Protein AF-A0A2T1F5B9-F1 (afdb_monomer_lite)

Radius of gyration: 13.91 Å; chains: 1; bounding box: 34×29×32 Å

Organism: NCBI:txid2107692

Secondary structure (DSSP, 8-state):
--BPPPHHHHHHHHHH-TTS-HHHHHHHHHT-BEEETTTEEEEEEEE-HHHHHTT-S-GGGTT-EEEEE-SSSEEEEE-TTSS-EEEE--SSS-TTS--EE------

Structure (mmCIF, N/CA/C/O backbone):
data_AF-A0A2T1F5B9-F1
#
_entry.id   AF-A0A2T1F5B9-F1
#
loop_
_atom_site.group_PDB
_atom_site.id
_atom_site.type_symbol
_atom_site.label_atom_id
_atom_site.label_alt_id
_atom_site.label_comp_id
_atom_site.label_asym_id
_atom_site.label_entity_id
_atom_site.label_seq_id
_atom_site.pdbx_PDB_ins_code
_atom_site.Cartn_x
_atom_site.Cartn_y
_atom_site.Cartn_z
_atom_site.occupancy
_atom_site.B_iso_or_equiv
_atom_site.auth_seq_id
_atom_site.auth_comp_id
_atom_site.auth_asym_id
_atom_site.auth_atom_id
_atom_site.pdbx_PDB_model_num
ATOM 1 N N . MET A 1 1 ? 5.192 7.190 17.346 1.00 62.09 1 MET A N 1
ATOM 2 C CA . MET A 1 1 ? 3.798 7.667 17.511 1.00 62.09 1 MET A CA 1
ATOM 3 C C . MET A 1 1 ? 3.121 7.518 16.166 1.00 62.09 1 MET A C 1
ATOM 5 O O . MET A 1 1 ? 3.611 8.121 15.214 1.00 62.09 1 MET A O 1
ATOM 9 N N . SER A 1 2 ? 2.066 6.707 16.076 1.00 77.38 2 SER A N 1
ATOM 10 C CA . SER A 1 2 ? 1.290 6.579 14.843 1.00 77.38 2 SER A CA 1
ATOM 11 C C . SER A 1 2 ? 0.321 7.757 14.688 1.00 77.38 2 SER A C 1
ATOM 13 O O . SER A 1 2 ? -0.181 8.304 15.673 1.00 77.38 2 SER A O 1
ATOM 15 N N . LYS A 1 3 ? 0.088 8.184 13.447 1.00 90.25 3 LYS A N 1
ATOM 16 C CA . LYS A 1 3 ? -0.876 9.221 13.063 1.00 90.25 3 LYS A CA 1
ATOM 17 C C . LYS A 1 3 ? -2.013 8.568 12.297 1.00 90.25 3 LYS A C 1
ATOM 19 O O . LYS A 1 3 ? -1.775 7.720 11.452 1.00 90.25 3 LYS A O 1
ATOM 24 N N . LYS A 1 4 ? -3.250 8.960 12.572 1.00 93.31 4 LYS A N 1
ATOM 25 C CA . LYS A 1 4 ? -4.426 8.404 11.891 1.00 93.31 4 LYS A CA 1
ATOM 26 C C . LYS A 1 4 ? -4.762 9.241 10.667 1.00 93.31 4 LYS A C 1
ATOM 28 O O . LYS A 1 4 ? -4.539 10.450 10.690 1.00 93.31 4 LYS A O 1
ATOM 33 N N . LEU A 1 5 ? -5.306 8.603 9.637 1.00 92.06 5 LEU A N 1
ATOM 34 C CA . LEU A 1 5 ? -5.863 9.317 8.492 1.00 92.06 5 LEU A CA 1
ATOM 35 C C . LEU A 1 5 ? -7.316 9.714 8.761 1.00 92.06 5 LEU A C 1
ATOM 37 O O . LEU A 1 5 ? -8.093 8.943 9.330 1.00 92.06 5 LEU A O 1
ATOM 41 N N . SER A 1 6 ? -7.679 10.915 8.325 1.00 93.50 6 SER A N 1
ATOM 42 C CA . SER A 1 6 ? -9.068 11.365 8.236 1.00 93.50 6 SER A CA 1
ATOM 43 C C . SER A 1 6 ? -9.829 10.628 7.130 1.00 93.50 6 SER A C 1
ATOM 45 O O . SER A 1 6 ? -9.244 10.047 6.211 1.00 93.50 6 SER A O 1
ATOM 47 N N . SER A 1 7 ? -11.160 10.677 7.193 1.00 91.62 7 SER A N 1
ATOM 48 C CA . SER A 1 7 ? -12.032 10.100 6.165 1.00 91.62 7 SER A CA 1
ATOM 49 C C . SER A 1 7 ? -11.769 10.708 4.781 1.00 91.62 7 SER A C 1
ATOM 51 O O . SER A 1 7 ? -11.751 9.985 3.785 1.00 91.62 7 SER A O 1
ATOM 53 N N . GLU A 1 8 ? -11.520 12.018 4.702 1.00 93.69 8 GLU A N 1
ATOM 54 C CA . GLU A 1 8 ? -11.160 12.703 3.458 1.00 93.69 8 GLU A CA 1
ATOM 55 C C . GLU A 1 8 ? -9.833 12.205 2.872 1.00 93.69 8 GLU A C 1
ATOM 57 O O . GLU A 1 8 ? -9.747 11.982 1.664 1.00 93.69 8 GLU A O 1
ATOM 62 N N . GLU A 1 9 ? -8.799 12.024 3.698 1.00 93.19 9 GLU A N 1
ATOM 63 C CA . GLU A 1 9 ? -7.498 11.506 3.248 1.00 93.19 9 GLU A CA 1
ATOM 64 C C . GLU A 1 9 ? -7.619 10.072 2.734 1.00 93.19 9 GLU A C 1
ATOM 66 O O . GLU A 1 9 ? -7.134 9.762 1.646 1.00 93.19 9 GLU A O 1
ATOM 71 N N . VAL A 1 10 ? -8.340 9.221 3.465 1.00 92.88 10 VAL A N 1
ATOM 72 C CA . VAL A 1 10 ? -8.621 7.843 3.047 1.00 92.88 10 VAL A CA 1
ATOM 73 C C . VAL A 1 10 ? -9.336 7.807 1.702 1.00 92.88 10 VAL A C 1
ATOM 75 O O . VAL A 1 10 ? -8.912 7.079 0.808 1.00 92.88 10 VAL A O 1
ATOM 78 N N . ASN A 1 11 ? -10.379 8.620 1.519 1.00 93.44 11 ASN A N 1
ATOM 79 C CA . ASN A 1 11 ? -11.121 8.658 0.260 1.00 93.44 11 ASN A CA 1
ATOM 80 C C . ASN A 1 11 ? -10.239 9.085 -0.919 1.00 93.44 11 ASN A C 1
ATOM 82 O O . ASN A 1 11 ? -10.349 8.508 -1.999 1.00 93.44 11 ASN A O 1
ATOM 86 N N . LYS A 1 12 ? -9.327 10.047 -0.720 1.00 94.12 12 LYS A N 1
ATOM 87 C CA . LYS A 1 12 ? -8.362 10.444 -1.758 1.00 94.12 12 LYS A CA 1
ATOM 88 C C . LYS A 1 12 ? -7.448 9.284 -2.148 1.00 94.12 12 LYS A C 1
ATOM 90 O O . LYS A 1 12 ? -7.299 9.008 -3.334 1.00 94.12 12 LYS A O 1
ATOM 95 N N . ILE A 1 13 ? -6.874 8.587 -1.167 1.00 91.25 13 ILE A N 1
ATOM 96 C CA . ILE A 1 13 ? -5.968 7.454 -1.416 1.00 91.25 13 ILE A CA 1
ATOM 97 C C . ILE A 1 13 ? -6.721 6.306 -2.093 1.00 91.25 13 ILE A C 1
ATOM 99 O O . ILE A 1 13 ? -6.216 5.722 -3.043 1.00 91.25 13 ILE A O 1
ATOM 103 N N . LYS A 1 14 ? -7.957 6.029 -1.676 1.00 91.12 14 LYS A N 1
ATOM 104 C CA . LYS A 1 14 ? -8.803 4.990 -2.273 1.00 91.12 14 LYS A CA 1
ATOM 105 C C . LYS A 1 14 ? -9.144 5.262 -3.741 1.00 91.12 14 LYS A C 1
ATOM 107 O O . LYS A 1 14 ? -9.197 4.326 -4.532 1.00 91.12 14 LYS A O 1
ATOM 112 N N . ILE A 1 15 ? -9.342 6.528 -4.117 1.00 92.56 15 ILE A N 1
ATOM 113 C CA . ILE A 1 15 ? -9.536 6.927 -5.521 1.00 92.56 15 ILE A CA 1
ATOM 114 C C . ILE A 1 15 ? -8.247 6.732 -6.331 1.00 92.56 15 ILE A C 1
ATOM 116 O O . ILE A 1 15 ? -8.315 6.272 -7.467 1.00 92.56 15 ILE A O 1
ATOM 120 N N . MET A 1 16 ? -7.085 7.063 -5.756 1.00 90.19 16 MET A N 1
ATOM 121 C CA . MET A 1 16 ? -5.788 6.899 -6.428 1.00 90.19 16 MET A CA 1
ATOM 122 C C . 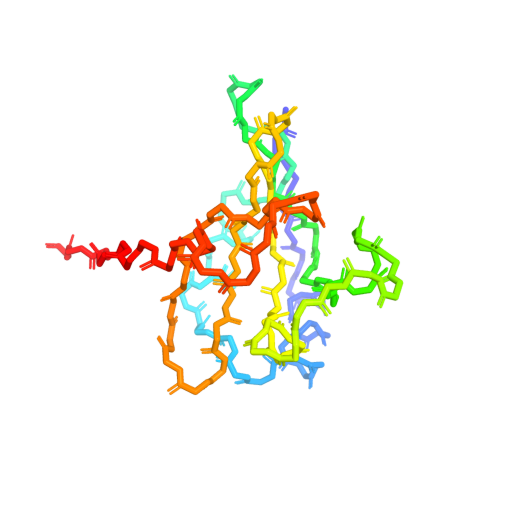MET A 1 16 ? -5.382 5.426 -6.571 1.00 90.19 16 MET A C 1
ATOM 124 O O . MET A 1 16 ? -4.811 5.044 -7.589 1.00 90.19 16 MET A O 1
ATOM 128 N N . PHE A 1 17 ? -5.714 4.591 -5.584 1.00 88.06 17 PHE A N 1
ATOM 129 C CA . PHE A 1 17 ? -5.286 3.195 -5.504 1.00 88.06 17 PHE A CA 1
ATOM 130 C C . PHE A 1 17 ? -6.478 2.252 -5.250 1.00 88.06 17 PHE A C 1
ATOM 132 O O . PHE A 1 17 ? -6.587 1.652 -4.176 1.00 88.06 17 PHE A O 1
ATOM 139 N N . PRO A 1 18 ? -7.376 2.068 -6.236 1.00 87.00 18 PRO A N 1
ATOM 140 C CA . PRO A 1 18 ? -8.605 1.287 -6.064 1.00 87.00 18 PRO A CA 1
ATOM 141 C C . PRO A 1 18 ? -8.366 -0.217 -5.858 1.00 87.00 18 PRO A C 1
ATOM 143 O O . PRO A 1 18 ? -9.283 -0.936 -5.469 1.00 87.00 18 PRO A O 1
ATOM 146 N N . ALA A 1 19 ? -7.152 -0.705 -6.128 1.00 82.56 19 ALA A N 1
ATOM 147 C CA . ALA A 1 19 ? -6.773 -2.105 -5.942 1.00 82.56 19 ALA A CA 1
ATOM 148 C C . ALA A 1 19 ? -6.445 -2.470 -4.481 1.00 82.56 19 ALA A C 1
ATOM 150 O O . ALA A 1 19 ? -6.308 -3.653 -4.166 1.00 82.56 19 ALA A O 1
ATOM 151 N N . ILE A 1 20 ? -6.305 -1.481 -3.593 1.00 84.88 20 ILE A N 1
ATOM 152 C CA . ILE A 1 20 ? -5.970 -1.720 -2.188 1.00 84.88 20 ILE A CA 1
ATOM 153 C C . ILE A 1 20 ? -7.222 -2.176 -1.417 1.00 84.88 20 ILE A C 1
ATOM 155 O O . ILE A 1 20 ? -8.277 -1.553 -1.554 1.00 84.88 20 ILE A O 1
ATOM 159 N N . PRO A 1 21 ? -7.137 -3.245 -0.598 1.00 83.88 21 PRO A N 1
ATOM 160 C CA . PRO A 1 21 ? -8.272 -3.740 0.181 1.00 83.88 21 PRO A CA 1
ATOM 161 C C . PRO A 1 21 ? -8.823 -2.722 1.190 1.00 83.88 21 PRO A C 1
ATOM 163 O O . PRO A 1 21 ? -8.062 -1.975 1.804 1.00 83.88 21 PRO A O 1
ATOM 166 N N . GLU A 1 22 ? -10.137 -2.760 1.442 1.00 86.75 22 GLU A N 1
ATOM 167 C CA . GLU A 1 22 ? -10.800 -1.883 2.426 1.00 86.75 22 GLU A CA 1
ATOM 168 C C . GLU A 1 22 ? -10.200 -2.008 3.833 1.00 86.75 22 GLU A C 1
ATOM 170 O O . GLU A 1 22 ? -10.000 -0.999 4.509 1.00 86.75 22 GLU A O 1
ATOM 175 N N . ASP A 1 23 ? -9.836 -3.228 4.236 1.00 85.62 23 ASP A N 1
ATOM 176 C CA . ASP A 1 23 ? -9.260 -3.536 5.548 1.00 85.62 23 ASP A CA 1
ATOM 177 C C . ASP A 1 23 ? -7.996 -2.705 5.847 1.00 85.62 23 ASP A C 1
ATOM 179 O O . ASP A 1 23 ? -7.726 -2.355 6.998 1.00 85.62 23 ASP A O 1
ATOM 183 N N . TYR A 1 24 ? -7.231 -2.327 4.817 1.00 87.06 24 TYR A N 1
ATOM 184 C CA . TYR A 1 24 ? -6.091 -1.428 4.988 1.00 87.06 24 TYR A CA 1
ATOM 185 C C . TYR A 1 24 ? -6.527 -0.012 5.372 1.00 87.06 24 TYR A C 1
ATOM 187 O O . TYR A 1 24 ? -5.934 0.620 6.247 1.00 87.06 24 TYR A O 1
ATOM 195 N N . PHE A 1 25 ? -7.588 0.498 4.752 1.00 89.44 25 PHE A N 1
ATOM 196 C CA . PHE A 1 25 ? -8.126 1.812 5.082 1.00 89.44 25 PHE A CA 1
ATOM 197 C C . PHE A 1 25 ? -8.772 1.827 6.471 1.00 89.44 25 PHE A C 1
ATOM 199 O O . PHE A 1 25 ? -8.655 2.824 7.188 1.00 89.44 25 PHE A O 1
ATOM 206 N N . ASP A 1 26 ? -9.391 0.722 6.892 1.00 89.75 26 ASP A N 1
ATOM 207 C CA . ASP A 1 26 ? -9.817 0.531 8.282 1.00 89.75 26 ASP A CA 1
ATOM 208 C C . ASP A 1 26 ? -8.627 0.590 9.245 1.00 89.75 26 ASP A C 1
ATOM 210 O O . ASP A 1 26 ? -8.684 1.289 10.264 1.00 89.75 26 ASP A O 1
ATOM 214 N N . PHE A 1 27 ? -7.520 -0.080 8.916 1.00 89.38 27 PHE A N 1
ATOM 215 C CA . PHE A 1 27 ? -6.294 -0.009 9.708 1.00 89.38 27 PHE A CA 1
ATOM 216 C C . PHE A 1 27 ? -5.755 1.429 9.792 1.00 89.38 27 PHE A C 1
ATOM 218 O O . PHE A 1 27 ? -5.451 1.915 10.884 1.00 89.38 27 PHE A O 1
ATOM 225 N N . MET A 1 28 ? -5.712 2.158 8.676 1.00 91.25 28 MET A N 1
ATOM 226 C CA . MET A 1 28 ? -5.204 3.534 8.633 1.00 91.25 28 MET A CA 1
ATOM 227 C C . MET A 1 28 ? -6.068 4.542 9.404 1.00 91.25 28 MET A C 1
ATOM 229 O O . MET A 1 28 ? -5.546 5.520 9.948 1.00 91.25 28 MET A O 1
ATOM 233 N N . ARG A 1 29 ? -7.379 4.301 9.520 1.00 92.12 29 ARG A N 1
ATOM 234 C CA . ARG A 1 29 ? -8.274 5.111 10.367 1.00 92.12 29 ARG A CA 1
ATOM 235 C C . ARG A 1 29 ? -8.133 4.782 11.848 1.00 92.12 29 ARG A C 1
ATOM 237 O O . ARG A 1 29 ? -8.162 5.680 12.687 1.00 92.12 29 ARG A O 1
ATOM 244 N N . ASN A 1 30 ? -8.002 3.502 12.186 1.00 90.50 30 ASN A N 1
ATOM 245 C CA . ASN A 1 30 ? -8.082 3.050 13.575 1.00 90.50 30 ASN A CA 1
ATOM 246 C C . ASN A 1 30 ? -6.724 3.031 14.283 1.00 90.50 30 ASN A C 1
ATOM 248 O O . ASN A 1 30 ? -6.634 3.456 15.439 1.00 90.50 30 ASN A O 1
ATOM 252 N N . ILE A 1 31 ? -5.684 2.576 13.586 1.00 90.25 31 ILE A N 1
ATOM 253 C CA . ILE A 1 31 ? -4.321 2.391 14.098 1.00 90.25 31 ILE A CA 1
ATOM 254 C C . ILE A 1 31 ? -3.393 3.490 13.573 1.00 90.25 31 ILE A C 1
ATOM 256 O O . ILE A 1 31 ? -2.670 4.114 14.357 1.00 90.25 31 ILE A O 1
ATOM 260 N N . GLY A 1 32 ? -3.479 3.777 12.272 1.00 91.12 32 GLY A N 1
ATOM 261 C CA . GLY A 1 32 ? -2.726 4.841 11.617 1.00 91.12 32 GLY A CA 1
ATOM 262 C C . GLY A 1 32 ? -1.428 4.398 10.946 1.00 91.12 32 GLY A C 1
ATOM 263 O O . GLY A 1 32 ? -1.119 3.216 10.848 1.00 91.12 32 GLY A O 1
ATOM 264 N N . TRP A 1 33 ? -0.666 5.386 10.497 1.00 93.69 33 TRP A N 1
ATOM 265 C CA . TRP A 1 33 ? 0.624 5.266 9.828 1.00 93.69 33 TRP A CA 1
ATOM 266 C C . TRP A 1 33 ? 1.743 5.874 10.682 1.00 93.69 33 TRP A C 1
ATOM 268 O O . TRP A 1 33 ? 1.494 6.540 11.690 1.00 93.69 33 TRP A O 1
ATOM 278 N N . GLY A 1 34 ? 2.990 5.676 10.275 1.00 92.19 34 GLY A N 1
ATOM 279 C CA . GLY A 1 34 ? 4.184 6.189 10.936 1.00 92.19 34 GLY A CA 1
ATOM 280 C C . GLY A 1 34 ? 5.031 5.075 11.537 1.00 92.19 34 GLY A C 1
ATOM 281 O O . GLY A 1 34 ? 4.949 3.921 11.131 1.00 92.19 34 GLY A O 1
ATOM 282 N N . ASN A 1 35 ? 5.867 5.434 12.509 1.00 91.94 35 ASN A N 1
ATOM 283 C CA . ASN A 1 35 ? 6.798 4.492 13.118 1.00 91.94 35 ASN A CA 1
ATOM 284 C C . ASN A 1 35 ? 6.103 3.624 14.182 1.00 91.94 35 ASN A C 1
ATOM 286 O O . ASN A 1 35 ? 5.612 4.138 15.200 1.00 91.94 35 ASN A O 1
ATOM 290 N N . PHE A 1 36 ? 6.130 2.317 13.936 1.00 87.88 36 PHE A N 1
ATOM 291 C CA . PHE A 1 36 ? 5.767 1.236 14.836 1.00 87.88 36 PHE A CA 1
ATOM 292 C C . PHE A 1 36 ? 7.040 0.593 15.399 1.00 87.88 36 PHE A C 1
ATOM 294 O O . PHE A 1 36 ? 7.898 0.103 14.665 1.00 87.88 36 PHE A O 1
ATOM 301 N N . SER A 1 37 ? 7.154 0.611 16.730 1.00 80.81 37 SER A N 1
ATOM 302 C CA . SER A 1 37 ? 8.186 -0.099 17.506 1.00 80.81 37 SER A CA 1
ATOM 303 C C . SER A 1 37 ? 9.648 0.103 17.070 1.00 80.81 37 SER A C 1
ATOM 305 O O . SER A 1 37 ? 10.483 -0.736 17.384 1.00 80.81 37 SER A O 1
ATOM 307 N N . ASN A 1 38 ? 9.986 1.211 16.397 1.00 78.06 38 ASN A N 1
ATOM 308 C CA . ASN A 1 38 ? 11.321 1.505 15.847 1.00 78.06 38 ASN A CA 1
ATOM 309 C C . ASN A 1 38 ? 11.844 0.482 14.825 1.00 78.06 38 ASN A C 1
ATOM 311 O O . ASN A 1 38 ? 13.022 0.512 14.486 1.00 78.06 38 ASN A O 1
ATOM 315 N N . SER A 1 39 ? 10.984 -0.409 14.344 1.00 83.56 39 SER A N 1
ATOM 316 C CA . SER A 1 39 ? 11.349 -1.517 13.456 1.00 83.56 39 SER A CA 1
ATOM 317 C C . SER A 1 39 ? 10.470 -1.584 12.212 1.00 83.56 39 SER A C 1
ATOM 319 O O . SER A 1 39 ? 10.654 -2.463 11.382 1.00 83.56 39 SER A O 1
ATOM 321 N N . LEU A 1 40 ? 9.465 -0.714 12.128 1.00 87.81 40 LEU A N 1
ATOM 322 C CA . LEU A 1 40 ? 8.492 -0.689 11.052 1.00 87.81 40 LEU A CA 1
ATOM 323 C C . LEU A 1 40 ? 8.041 0.753 10.824 1.00 87.81 40 LEU A C 1
ATOM 325 O O . LEU A 1 40 ? 7.554 1.415 11.742 1.00 87.81 40 LEU A O 1
ATOM 329 N N . MET A 1 41 ? 8.173 1.237 9.600 1.00 91.88 41 MET A N 1
ATOM 330 C CA . MET A 1 41 ? 7.534 2.452 9.122 1.00 91.88 41 MET A CA 1
ATOM 331 C C . MET A 1 41 ? 6.349 2.067 8.251 1.00 91.88 41 MET A C 1
ATOM 333 O O . MET A 1 41 ? 6.505 1.298 7.312 1.00 91.88 41 MET A O 1
ATOM 337 N N . LEU A 1 42 ? 5.178 2.637 8.521 1.00 92.50 42 LEU A N 1
ATOM 338 C CA . LEU A 1 42 ? 4.073 2.651 7.565 1.00 92.50 42 LEU A CA 1
ATOM 339 C C . LEU A 1 42 ? 3.912 4.061 7.004 1.00 92.50 42 LEU A C 1
ATOM 341 O O . LEU A 1 42 ? 3.957 5.041 7.753 1.00 92.50 42 LEU A O 1
ATOM 345 N N . TYR A 1 43 ? 3.706 4.175 5.701 1.00 93.12 43 TYR A N 1
ATOM 346 C CA . TYR A 1 43 ? 3.572 5.456 5.018 1.00 93.12 43 TYR A CA 1
ATOM 347 C C . TYR A 1 43 ? 2.143 5.989 5.103 1.00 93.12 43 TYR A C 1
ATOM 349 O O . TYR A 1 43 ? 1.181 5.241 5.274 1.00 93.12 43 TYR A 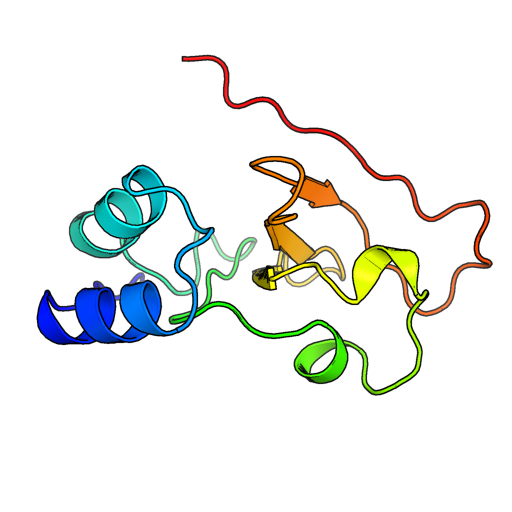O 1
ATOM 357 N N . SER A 1 44 ? 1.989 7.308 4.974 1.00 90.75 44 SER A N 1
ATOM 358 C CA . SER A 1 44 ? 0.669 7.950 4.946 1.00 90.75 44 SER A CA 1
ATOM 359 C C . SER A 1 44 ? -0.128 7.624 3.685 1.00 90.75 44 SER A C 1
ATOM 361 O O . SER A 1 44 ? -1.345 7.778 3.677 1.00 90.75 44 SER A O 1
ATOM 363 N N . ALA A 1 45 ? 0.554 7.209 2.619 1.00 91.19 45 ALA A N 1
ATOM 364 C CA . ALA A 1 45 ? -0.021 6.714 1.381 1.00 91.19 45 ALA A CA 1
ATOM 365 C C . ALA A 1 45 ? 0.967 5.727 0.736 1.00 91.19 45 ALA A C 1
ATOM 367 O O . ALA A 1 45 ? 2.166 5.826 1.004 1.00 91.19 45 ALA A O 1
ATOM 368 N N . PRO A 1 46 ? 0.484 4.787 -0.092 1.00 91.88 46 PRO A N 1
ATOM 369 C CA . PRO A 1 46 ? 1.359 3.961 -0.905 1.00 91.88 46 PRO A CA 1
ATOM 370 C C . PRO A 1 46 ? 2.162 4.806 -1.897 1.00 91.88 46 PRO A C 1
ATOM 372 O O . PRO A 1 46 ? 1.666 5.823 -2.384 1.00 91.88 46 PRO A O 1
ATOM 375 N N . VAL A 1 47 ? 3.362 4.339 -2.212 1.00 92.00 47 VAL A N 1
ATOM 376 C CA . VAL A 1 47 ? 4.290 4.939 -3.174 1.00 92.00 47 VAL A CA 1
ATOM 377 C C . VAL A 1 47 ? 4.706 3.902 -4.208 1.00 92.00 47 VAL A C 1
ATOM 379 O O . VAL A 1 47 ? 4.622 2.692 -3.964 1.00 92.00 47 VAL A O 1
ATOM 382 N N . ASN A 1 48 ? 5.132 4.371 -5.372 1.00 90.31 48 ASN A N 1
ATOM 383 C CA . ASN A 1 48 ? 5.656 3.490 -6.407 1.00 90.31 48 ASN A CA 1
ATOM 384 C C . ASN A 1 48 ? 7.112 3.079 -6.097 1.00 90.31 48 ASN A C 1
ATOM 386 O O . ASN A 1 48 ? 7.795 3.751 -5.319 1.00 90.31 48 ASN A O 1
ATOM 390 N N . PRO A 1 49 ? 7.617 1.975 -6.679 1.00 89.25 49 PRO A N 1
ATOM 391 C CA . PRO A 1 49 ? 8.974 1.503 -6.415 1.00 89.25 49 PRO A CA 1
ATOM 392 C C . PRO A 1 49 ? 10.060 2.497 -6.835 1.00 89.25 49 PRO A C 1
ATOM 394 O O . PRO A 1 49 ? 11.100 2.550 -6.188 1.00 89.25 49 PRO A O 1
ATOM 397 N N . ASP A 1 50 ? 9.821 3.309 -7.865 1.00 90.12 50 ASP A N 1
ATOM 398 C CA . ASP A 1 50 ? 10.749 4.342 -8.334 1.00 90.12 50 ASP A CA 1
ATOM 399 C C . ASP A 1 50 ? 10.989 5.448 -7.304 1.00 90.12 50 ASP A C 1
ATOM 401 O O . ASP A 1 50 ? 12.093 5.981 -7.207 1.00 90.12 50 ASP A O 1
ATOM 405 N N . GLU A 1 51 ? 9.999 5.734 -6.458 1.00 90.38 51 GLU A N 1
ATOM 406 C CA . GLU A 1 51 ? 10.145 6.695 -5.362 1.00 90.38 51 GLU A CA 1
ATOM 407 C C . GLU A 1 51 ? 11.113 6.202 -4.270 1.00 90.38 51 GLU A C 1
ATOM 409 O O . GLU A 1 51 ? 11.670 7.016 -3.531 1.00 90.38 51 GLU A O 1
ATOM 414 N N . ILE A 1 52 ? 11.329 4.884 -4.168 1.00 87.69 52 ILE A N 1
ATOM 415 C CA . ILE A 1 52 ? 12.199 4.257 -3.160 1.00 87.69 52 ILE A CA 1
ATOM 416 C C . ILE A 1 52 ? 13.545 3.829 -3.758 1.00 87.69 52 ILE A C 1
ATOM 418 O O . ILE A 1 52 ? 14.592 4.060 -3.152 1.00 87.69 52 ILE A O 1
ATOM 422 N N . TYR A 1 53 ? 13.527 3.210 -4.939 1.00 84.62 53 TYR A N 1
ATOM 423 C CA . TYR A 1 53 ? 14.693 2.581 -5.568 1.00 84.62 53 TYR A CA 1
ATOM 424 C C . TYR A 1 53 ? 15.264 3.384 -6.747 1.00 84.62 53 TYR A C 1
ATOM 426 O O . TYR A 1 53 ? 16.285 2.990 -7.310 1.00 84.62 53 TYR A O 1
ATOM 434 N N . GLY A 1 54 ? 14.646 4.506 -7.133 1.00 86.38 54 GLY A N 1
ATOM 435 C CA . GLY A 1 54 ? 14.958 5.175 -8.399 1.00 86.38 54 GLY A CA 1
ATOM 436 C C . GLY A 1 54 ? 14.602 4.279 -9.585 1.00 86.38 54 GLY A C 1
ATOM 437 O O . GLY A 1 54 ? 13.719 3.443 -9.477 1.00 86.38 54 GLY A O 1
ATOM 438 N N . ASP A 1 55 ? 15.309 4.391 -10.705 1.00 84.88 55 ASP A N 1
ATOM 439 C CA . ASP A 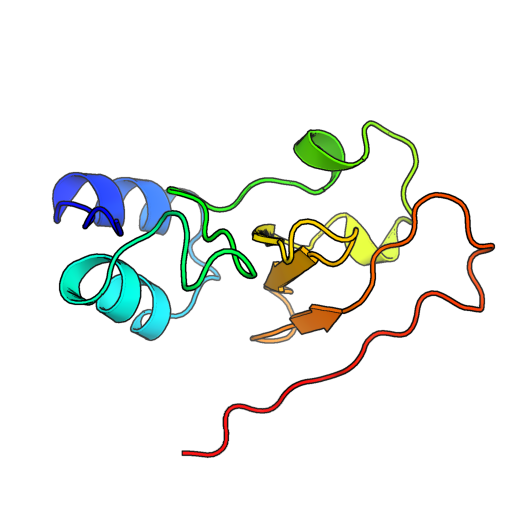1 55 ? 15.006 3.590 -11.904 1.00 84.88 55 ASP A CA 1
ATOM 440 C C . ASP A 1 55 ? 15.641 2.180 -11.893 1.00 84.88 55 ASP A C 1
ATOM 442 O O . ASP A 1 55 ? 15.482 1.423 -12.851 1.00 84.88 55 ASP A O 1
ATOM 446 N N . ASP A 1 56 ? 16.386 1.816 -10.840 1.00 81.94 56 ASP A N 1
ATOM 447 C CA . ASP A 1 56 ? 17.152 0.563 -10.768 1.00 81.94 56 ASP A CA 1
ATOM 448 C C . ASP A 1 56 ? 16.421 -0.513 -9.957 1.00 81.94 56 ASP A C 1
ATOM 450 O O . ASP A 1 56 ? 16.746 -0.833 -8.810 1.00 81.94 56 ASP A O 1
ATOM 454 N N . TYR A 1 57 ? 15.378 -1.071 -10.566 1.00 80.88 57 TYR A N 1
ATOM 455 C CA . TYR A 1 57 ? 14.633 -2.191 -10.015 1.00 80.88 57 TYR A CA 1
ATOM 456 C C . TYR A 1 57 ? 14.079 -3.094 -11.131 1.00 80.88 57 TYR A C 1
ATOM 458 O O . TYR A 1 57 ? 13.952 -2.674 -12.277 1.00 80.88 57 TYR A O 1
ATOM 466 N N . PRO A 1 58 ? 13.784 -4.373 -10.849 1.00 79.75 58 PRO A N 1
ATOM 467 C CA . PRO A 1 58 ? 13.362 -5.315 -11.877 1.00 79.75 58 PRO A CA 1
ATOM 468 C C . PRO A 1 58 ? 11.900 -5.082 -12.284 1.00 79.75 58 PRO A C 1
ATOM 470 O O . PRO A 1 58 ? 11.049 -4.737 -11.464 1.00 79.75 58 PRO A O 1
ATOM 473 N N . ASP A 1 59 ? 11.584 -5.330 -13.553 1.00 80.06 59 ASP A N 1
ATOM 474 C CA . ASP A 1 59 ? 10.258 -5.053 -14.124 1.00 80.06 59 ASP A CA 1
ATOM 475 C C . ASP A 1 59 ? 9.102 -5.720 -13.362 1.00 80.06 59 ASP A C 1
ATOM 477 O O . ASP A 1 59 ? 7.979 -5.213 -13.339 1.00 80.06 59 ASP A O 1
ATOM 481 N N . ASP A 1 60 ? 9.354 -6.858 -12.715 1.00 77.56 60 ASP A N 1
ATOM 482 C CA . ASP A 1 60 ? 8.350 -7.612 -11.977 1.00 77.56 60 ASP A CA 1
ATOM 483 C C . ASP A 1 60 ? 7.875 -6.916 -10.697 1.00 77.56 60 ASP A C 1
ATOM 485 O O . ASP A 1 60 ? 6.788 -7.257 -10.222 1.00 77.56 60 ASP A O 1
ATOM 489 N N . ILE A 1 61 ? 8.607 -5.923 -10.184 1.00 80.25 61 ILE A N 1
ATOM 490 C CA . ILE A 1 61 ? 8.160 -5.121 -9.041 1.00 80.25 61 ILE A CA 1
ATOM 491 C C . ILE A 1 61 ? 7.526 -3.786 -9.438 1.00 80.25 61 ILE A C 1
ATOM 493 O O . ILE A 1 61 ? 6.899 -3.165 -8.590 1.00 80.25 61 ILE A O 1
ATOM 497 N N . SER A 1 62 ? 7.609 -3.368 -10.706 1.00 84.81 62 SER A N 1
ATOM 498 C CA . SER A 1 62 ? 7.085 -2.072 -11.193 1.00 84.81 62 SER A CA 1
ATOM 499 C C . SER A 1 62 ? 5.608 -1.818 -10.866 1.00 84.81 62 SER A C 1
ATOM 501 O O . SER A 1 62 ? 5.177 -0.679 -10.729 1.00 84.81 62 SER A O 1
ATOM 503 N N . ARG A 1 63 ? 4.820 -2.888 -10.722 1.00 84.75 63 ARG A N 1
ATOM 504 C CA . ARG A 1 63 ? 3.387 -2.834 -10.394 1.00 84.75 63 ARG A CA 1
ATOM 505 C C . ARG A 1 63 ? 3.083 -2.813 -8.893 1.00 84.75 63 ARG A C 1
ATOM 507 O O . ARG A 1 63 ? 1.910 -2.791 -8.527 1.00 84.75 63 ARG A O 1
ATOM 514 N N . ILE A 1 64 ? 4.097 -2.928 -8.037 1.00 86.50 64 ILE A N 1
ATOM 515 C CA . ILE A 1 64 ? 3.926 -3.036 -6.588 1.00 86.50 64 ILE A CA 1
ATOM 516 C C . ILE A 1 64 ? 3.720 -1.648 -5.988 1.00 86.50 64 ILE A C 1
ATOM 518 O O . ILE A 1 64 ? 4.498 -0.737 -6.237 1.00 86.50 64 ILE A O 1
ATOM 522 N N . LEU A 1 65 ? 2.702 -1.508 -5.144 1.00 88.88 65 LEU A N 1
ATOM 523 C CA . LEU A 1 65 ? 2.467 -0.301 -4.354 1.00 88.88 65 LEU A CA 1
ATOM 524 C C . LEU A 1 65 ? 3.071 -0.489 -2.964 1.00 88.88 65 LEU A C 1
ATOM 526 O O . LEU A 1 65 ? 2.549 -1.279 -2.176 1.00 88.88 65 LEU A O 1
ATOM 530 N N . ILE A 1 66 ? 4.157 0.213 -2.659 1.00 90.31 66 ILE A N 1
ATOM 531 C CA . ILE A 1 66 ? 4.879 0.099 -1.387 1.00 90.31 66 ILE A CA 1
ATOM 532 C C . ILE A 1 66 ? 4.180 0.948 -0.332 1.00 90.31 66 ILE A C 1
ATOM 534 O O . ILE A 1 66 ? 3.866 2.106 -0.576 1.00 90.31 66 ILE A O 1
ATOM 538 N N . PHE A 1 67 ? 3.945 0.399 0.855 1.00 91.06 67 PHE A N 1
ATOM 539 C CA . PHE A 1 67 ? 3.231 1.089 1.934 1.00 91.06 67 PHE A CA 1
ATOM 540 C C . PHE A 1 67 ? 4.018 1.198 3.242 1.00 91.06 67 PHE A C 1
ATOM 542 O O . PHE A 1 67 ? 3.513 1.762 4.215 1.00 91.06 67 PHE A O 1
ATOM 549 N N . GLY A 1 68 ? 5.236 0.667 3.289 1.00 91.56 68 GLY A N 1
ATOM 550 C CA . GLY A 1 68 ? 6.090 0.746 4.464 1.00 91.56 68 GLY A CA 1
ATOM 551 C C . GLY A 1 68 ? 7.410 0.008 4.297 1.00 91.56 68 GLY A C 1
ATOM 552 O O . GLY A 1 68 ? 7.599 -0.707 3.315 1.00 91.56 68 GLY A O 1
ATOM 553 N N . ASP A 1 69 ? 8.283 0.130 5.294 1.00 91.38 69 ASP A N 1
ATOM 554 C CA . ASP A 1 69 ? 9.602 -0.506 5.339 1.00 91.38 69 ASP A CA 1
ATOM 555 C C . ASP A 1 69 ? 10.040 -0.860 6.770 1.00 91.38 69 ASP A C 1
ATOM 557 O O . ASP A 1 69 ? 9.441 -0.407 7.747 1.00 91.38 69 ASP A O 1
ATOM 561 N N . ASP A 1 70 ? 11.060 -1.708 6.907 1.00 89.06 70 ASP A N 1
ATOM 562 C CA . ASP A 1 70 ? 11.613 -2.141 8.201 1.00 89.06 70 ASP A CA 1
ATOM 563 C C . ASP A 1 70 ? 12.843 -1.337 8.665 1.00 89.06 70 ASP A C 1
ATOM 565 O O . ASP A 1 70 ? 13.532 -1.749 9.602 1.00 89.06 70 ASP A O 1
ATOM 569 N N . PHE A 1 71 ? 13.153 -0.213 8.008 1.00 86.62 71 PHE A N 1
ATOM 570 C CA . PHE A 1 71 ? 14.389 0.573 8.136 1.00 86.62 71 PHE A CA 1
ATOM 571 C C . PHE A 1 71 ? 15.697 -0.176 7.831 1.00 86.62 71 PHE A C 1
ATOM 573 O O . PHE A 1 71 ? 16.775 0.403 7.961 1.00 86.62 71 PHE A O 1
ATOM 580 N N . ASN A 1 72 ? 15.635 -1.445 7.427 1.00 84.62 72 ASN A N 1
ATOM 581 C CA . ASN A 1 72 ? 16.786 -2.312 7.176 1.00 84.62 72 ASN A CA 1
ATOM 582 C C . ASN A 1 72 ? 16.816 -2.825 5.726 1.00 84.62 72 ASN 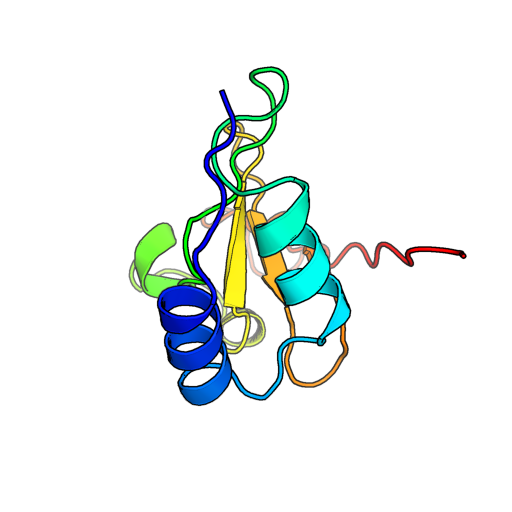A C 1
ATOM 584 O O . ASN A 1 72 ? 17.505 -3.798 5.427 1.00 84.62 72 ASN A O 1
ATOM 588 N N . GLY A 1 73 ? 16.091 -2.156 4.824 1.00 78.06 73 GLY A N 1
ATOM 589 C CA . GLY A 1 73 ? 16.082 -2.444 3.389 1.00 78.06 73 GLY A CA 1
ATOM 590 C C . GLY A 1 73 ? 14.922 -3.319 2.914 1.00 78.06 73 GLY A C 1
ATOM 591 O O . GLY A 1 73 ? 14.812 -3.552 1.713 1.00 78.06 73 GLY A O 1
ATOM 592 N N . ARG A 1 74 ? 14.021 -3.776 3.797 1.00 82.06 74 ARG A N 1
ATOM 593 C CA . ARG A 1 74 ? 12.805 -4.488 3.369 1.00 82.06 74 ARG A CA 1
ATOM 594 C C . ARG A 1 74 ? 11.637 -3.536 3.241 1.00 82.06 74 ARG A C 1
ATOM 596 O O . ARG A 1 74 ? 11.422 -2.705 4.115 1.00 82.06 74 ARG A O 1
ATOM 603 N N . CYS A 1 75 ? 10.860 -3.707 2.177 1.00 87.50 75 CYS A N 1
ATOM 604 C CA . CYS A 1 75 ? 9.650 -2.939 1.920 1.00 87.50 75 CYS A CA 1
ATOM 605 C C . CYS A 1 75 ? 8.422 -3.850 1.880 1.00 87.50 75 CYS A C 1
ATOM 607 O O . CYS A 1 75 ? 8.471 -4.998 1.442 1.00 87.50 75 CYS A O 1
ATOM 609 N N . PHE A 1 76 ? 7.293 -3.321 2.328 1.00 85.88 76 PHE A N 1
ATOM 610 C CA . PHE A 1 76 ? 6.005 -4.002 2.323 1.00 85.88 76 PHE A CA 1
ATOM 611 C C . PHE A 1 76 ? 5.139 -3.409 1.220 1.00 85.88 76 PHE A C 1
ATOM 613 O O . PHE A 1 76 ? 5.077 -2.186 1.089 1.00 85.88 76 PHE A O 1
ATOM 620 N N . GLY A 1 77 ? 4.469 -4.248 0.424 1.00 86.94 77 GLY A N 1
ATOM 621 C CA . GLY A 1 77 ? 3.742 -3.756 -0.742 1.00 86.94 77 GLY A CA 1
ATOM 622 C C . GLY A 1 77 ? 2.496 -4.546 -1.127 1.00 86.94 77 GLY A C 1
ATOM 623 O O . GLY A 1 77 ? 2.276 -5.686 -0.726 1.00 86.94 77 GLY A O 1
ATOM 624 N N . TRP A 1 78 ? 1.656 -3.935 -1.953 1.00 84.00 78 TRP A N 1
ATOM 625 C CA . TRP A 1 78 ? 0.556 -4.611 -2.632 1.00 84.00 78 TRP A CA 1
ATOM 626 C C . TRP A 1 78 ? 0.933 -4.920 -4.068 1.00 84.00 78 TRP A C 1
ATOM 628 O O . TRP A 1 78 ? 1.294 -4.014 -4.808 1.00 84.00 78 TRP A O 1
ATOM 638 N N . ASP A 1 79 ? 0.755 -6.175 -4.486 1.00 83.88 79 ASP A N 1
ATOM 639 C CA . ASP A 1 79 ? 0.568 -6.493 -5.902 1.00 83.88 79 ASP A CA 1
ATOM 640 C C . ASP A 1 79 ? -0.932 -6.374 -6.215 1.00 83.88 79 ASP A C 1
ATOM 642 O O . ASP A 1 79 ? -1.711 -7.199 -5.717 1.00 83.88 79 ASP A O 1
ATOM 646 N N . PRO A 1 80 ? -1.368 -5.398 -7.034 1.00 73.44 80 PRO A N 1
ATOM 647 C CA . PRO A 1 80 ? -2.761 -5.267 -7.468 1.00 73.44 80 PRO A CA 1
ATOM 648 C C . PRO A 1 80 ? -3.317 -6.547 -8.102 1.00 73.44 80 PRO A C 1
ATOM 650 O O . PRO A 1 80 ? -4.519 -6.802 -8.053 1.00 73.44 80 PRO A O 1
ATOM 653 N N . SER A 1 81 ? -2.438 -7.380 -8.663 1.00 75.81 81 SER A N 1
ATOM 654 C CA . SER A 1 81 ? -2.794 -8.661 -9.273 1.00 75.81 81 SER A CA 1
ATOM 655 C C . SER A 1 81 ? -2.994 -9.773 -8.238 1.00 75.81 81 SER A C 1
ATOM 657 O O . SER A 1 81 ? -3.589 -10.798 -8.567 1.00 75.81 81 SER A O 1
ATOM 659 N N . ASN A 1 82 ? -2.479 -9.624 -7.007 1.00 65.50 82 ASN A N 1
ATOM 660 C CA . ASN A 1 82 ? -2.412 -10.725 -6.038 1.00 65.50 82 ASN A CA 1
ATOM 661 C C . ASN A 1 82 ? -2.501 -10.329 -4.546 1.00 65.50 82 ASN A C 1
ATOM 663 O O . ASN A 1 82 ? -1.864 -10.947 -3.699 1.00 65.50 82 ASN A O 1
ATOM 667 N N . LYS A 1 83 ? -3.353 -9.345 -4.227 1.00 62.16 83 LYS A N 1
ATOM 668 C CA . LYS A 1 83 ? -3.929 -8.977 -2.907 1.00 62.16 83 LYS A CA 1
ATOM 669 C C . LYS A 1 83 ? -2.998 -8.624 -1.734 1.00 62.16 83 LYS A C 1
ATOM 671 O O . LYS A 1 83 ? -3.427 -7.808 -0.924 1.00 62.16 83 LYS A O 1
ATOM 676 N N . PHE A 1 84 ? -1.795 -9.182 -1.590 1.00 63.84 84 PHE A N 1
ATOM 677 C CA . PHE A 1 84 ? -0.829 -8.799 -0.549 1.00 63.84 84 PHE A CA 1
ATOM 678 C C . PHE A 1 84 ? 0.560 -9.392 -0.820 1.00 63.84 84 PHE A C 1
ATOM 680 O O . PHE A 1 84 ? 0.672 -10.577 -1.138 1.00 63.84 84 PHE A O 1
ATOM 687 N N . TYR A 1 85 ? 1.615 -8.590 -0.669 1.00 62.50 85 TYR A N 1
ATOM 688 C CA . TYR A 1 85 ? 2.996 -9.022 -0.851 1.00 62.50 85 TYR A CA 1
ATOM 689 C C . TYR A 1 85 ? 3.888 -8.550 0.311 1.00 62.50 85 TYR A C 1
ATOM 691 O O . TYR A 1 85 ? 3.901 -7.381 0.688 1.00 62.50 85 TYR A O 1
ATOM 699 N N . ILE A 1 86 ? 4.660 -9.473 0.881 1.00 57.59 86 ILE A N 1
ATOM 700 C CA . ILE A 1 86 ? 5.767 -9.157 1.787 1.00 57.59 86 ILE A CA 1
ATOM 701 C C . ILE A 1 86 ? 7.029 -9.563 1.035 1.00 57.59 86 ILE A C 1
ATOM 703 O O . ILE A 1 86 ? 7.089 -10.660 0.490 1.00 57.59 86 ILE A O 1
ATOM 707 N N . GLY A 1 87 ? 8.045 -8.718 0.964 1.00 55.38 8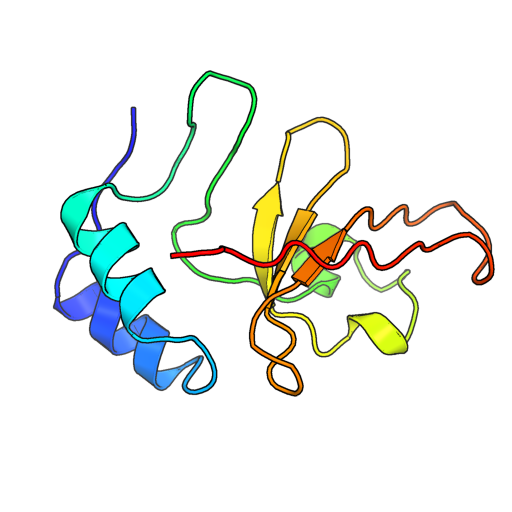7 GLY A N 1
ATOM 708 C CA . GLY A 1 87 ? 9.299 -9.218 0.434 1.00 55.38 87 GLY A CA 1
ATOM 709 C C . GLY A 1 87 ? 10.465 -8.275 0.550 1.00 55.38 87 GLY A C 1
ATOM 710 O O . GLY A 1 87 ? 10.341 -7.091 0.838 1.00 55.38 87 GLY A O 1
ATOM 711 N N . GLU A 1 88 ? 11.629 -8.862 0.341 1.00 54.78 88 GLU A N 1
ATOM 712 C CA . GLU A 1 88 ? 12.886 -8.149 0.274 1.00 54.78 88 GLU A CA 1
ATOM 713 C C . GLU A 1 88 ? 13.057 -7.629 -1.153 1.00 54.78 88 GLU A C 1
ATOM 715 O O . GLU A 1 88 ? 13.046 -8.403 -2.113 1.00 54.78 88 GLU A O 1
ATOM 720 N N . ILE A 1 89 ? 13.172 -6.313 -1.304 1.00 56.59 89 ILE A N 1
ATOM 721 C CA . ILE A 1 89 ? 13.563 -5.703 -2.571 1.00 56.59 89 ILE A CA 1
ATOM 722 C C . ILE A 1 89 ? 14.965 -5.152 -2.343 1.00 56.59 89 ILE A C 1
ATOM 724 O O . ILE A 1 89 ? 15.144 -4.024 -1.891 1.00 56.59 89 ILE A O 1
ATOM 728 N N . ASP A 1 90 ? 15.959 -5.995 -2.611 1.00 54.31 90 ASP A N 1
ATOM 729 C CA . ASP A 1 90 ? 17.356 -5.579 -2.645 1.00 54.31 90 ASP A CA 1
ATOM 730 C C . ASP A 1 90 ? 17.677 -5.054 -4.062 1.00 54.31 90 ASP A C 1
ATOM 732 O O . ASP A 1 90 ? 17.587 -5.824 -5.035 1.00 54.31 90 ASP A O 1
ATOM 736 N N . PRO A 1 91 ? 18.018 -3.760 -4.218 1.00 51.38 91 PRO A N 1
ATOM 737 C CA . PRO A 1 91 ? 18.355 -3.188 -5.518 1.00 51.38 91 PRO A CA 1
ATOM 738 C C . PRO A 1 91 ? 19.694 -3.711 -6.072 1.00 51.38 91 PRO A C 1
ATOM 740 O O . PRO A 1 91 ? 19.906 -3.667 -7.277 1.00 51.38 91 PRO A O 1
ATOM 743 N N . ILE A 1 92 ? 20.578 -4.274 -5.237 1.00 48.47 92 ILE A N 1
ATOM 744 C CA . ILE A 1 92 ? 21.955 -4.654 -5.607 1.00 48.47 92 ILE A CA 1
ATOM 745 C C . ILE A 1 92 ? 22.069 -6.148 -5.968 1.00 48.47 92 ILE A C 1
ATOM 747 O O . ILE A 1 92 ? 23.031 -6.569 -6.619 1.00 48.47 92 ILE A O 1
ATOM 751 N N . LEU A 1 93 ? 21.091 -6.982 -5.598 1.00 43.09 93 LEU A N 1
ATOM 752 C CA . LEU A 1 93 ? 21.143 -8.413 -5.905 1.00 43.09 93 LEU A CA 1
ATOM 753 C C . LEU A 1 93 ? 20.722 -8.732 -7.355 1.00 43.09 93 LEU A C 1
ATOM 755 O O . LEU A 1 93 ? 19.709 -8.221 -7.848 1.00 43.09 93 LEU A O 1
ATOM 759 N N . PRO A 1 94 ? 21.440 -9.644 -8.047 1.00 39.16 94 PRO A N 1
ATOM 760 C CA . PRO A 1 94 ? 21.057 -10.101 -9.376 1.00 39.16 94 PRO A CA 1
ATOM 761 C C . PRO A 1 94 ? 19.664 -10.743 -9.347 1.00 39.16 94 PRO A C 1
ATOM 763 O O . PRO A 1 94 ? 19.264 -11.382 -8.374 1.00 39.16 94 PRO A O 1
ATOM 766 N N . SER A 1 95 ? 18.934 -10.610 -10.454 1.00 45.09 95 SER A N 1
ATOM 767 C CA . SER A 1 95 ? 17.513 -10.947 -10.661 1.00 45.09 95 SER A CA 1
ATOM 768 C C . SER A 1 95 ? 17.050 -12.367 -10.275 1.00 45.09 95 SER A C 1
ATOM 770 O O . SER A 1 95 ? 15.864 -12.662 -10.370 1.00 45.09 95 SER A O 1
ATOM 772 N N . ARG A 1 96 ? 17.938 -13.256 -9.810 1.00 35.62 96 ARG A N 1
ATOM 773 C CA . ARG A 1 96 ? 17.625 -14.629 -9.371 1.00 35.62 96 ARG A CA 1
ATOM 774 C C . ARG A 1 96 ? 17.480 -14.827 -7.857 1.00 35.62 96 ARG A C 1
ATOM 776 O O . ARG A 1 96 ? 17.052 -15.906 -7.463 1.00 35.62 96 ARG A O 1
ATOM 783 N N . SER A 1 97 ? 17.809 -13.840 -7.025 1.00 37.44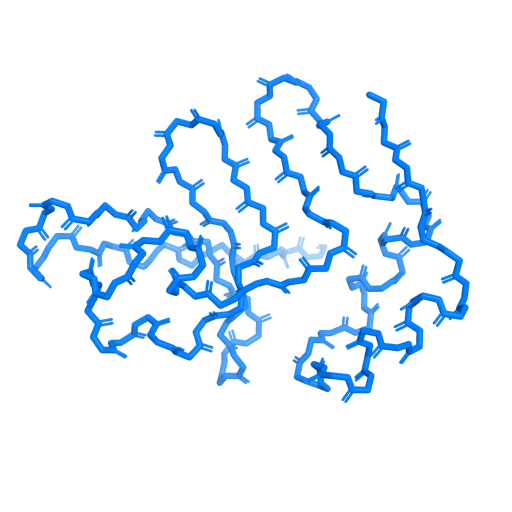 97 SER A N 1
ATOM 784 C CA . SER A 1 97 ? 17.706 -13.933 -5.553 1.00 37.44 97 SER A CA 1
ATOM 785 C C . SER A 1 97 ? 16.675 -12.983 -4.937 1.00 37.44 97 SER A C 1
ATOM 787 O O . SER A 1 97 ? 16.589 -12.881 -3.719 1.00 37.44 97 SER A O 1
ATOM 789 N N . LYS A 1 98 ? 15.860 -12.319 -5.763 1.00 45.38 98 LYS A N 1
ATOM 790 C CA . LYS A 1 98 ? 14.745 -11.475 -5.316 1.00 45.38 98 LYS A CA 1
ATOM 791 C C . LYS A 1 98 ? 13.588 -12.384 -4.905 1.00 45.38 98 LYS A C 1
ATOM 793 O O . LYS A 1 98 ? 12.762 -12.781 -5.723 1.00 45.38 98 LYS A O 1
ATOM 798 N N . SER A 1 99 ? 13.612 -12.850 -3.662 1.00 40.22 99 SER A N 1
ATOM 799 C CA . SER A 1 99 ? 12.616 -13.783 -3.144 1.00 40.22 99 SER A CA 1
ATOM 800 C C . SER A 1 99 ? 11.340 -13.047 -2.751 1.00 40.22 99 SER A C 1
ATOM 802 O O . SER A 1 99 ? 11.309 -12.277 -1.793 1.00 40.22 99 SER A O 1
ATOM 804 N N . ILE A 1 100 ? 10.272 -13.346 -3.488 1.00 47.94 100 ILE A N 1
ATOM 805 C CA . ILE A 1 100 ? 8.906 -12.977 -3.139 1.00 47.94 100 ILE A CA 1
ATOM 806 C C . ILE A 1 100 ? 8.418 -13.896 -2.008 1.00 47.94 100 ILE A C 1
ATOM 808 O O . ILE A 1 100 ? 8.000 -15.025 -2.274 1.00 47.94 100 ILE A O 1
ATOM 812 N N . GLU A 1 101 ? 8.444 -13.437 -0.752 1.00 47.09 101 GLU A N 1
ATOM 813 C CA . GLU A 1 101 ? 7.949 -14.217 0.394 1.00 47.09 101 GLU A CA 1
ATOM 814 C C . GLU A 1 101 ? 6.481 -13.903 0.720 1.00 47.09 101 GLU A C 1
ATOM 816 O O . GLU A 1 101 ? 6.120 -12.948 1.398 1.00 47.09 101 GLU A O 1
ATOM 821 N N . ARG A 1 102 ? 5.570 -14.756 0.251 1.00 47.56 102 ARG A N 1
ATOM 822 C CA . ARG A 1 102 ? 4.130 -14.565 0.470 1.00 47.56 102 ARG A CA 1
ATOM 823 C C . ARG A 1 102 ? 3.752 -14.735 1.947 1.00 47.56 102 ARG A C 1
ATOM 825 O O . ARG A 1 102 ? 3.567 -15.855 2.419 1.00 47.56 102 ARG A O 1
ATOM 832 N N . GLY A 1 103 ? 3.537 -13.629 2.653 1.00 41.97 103 GLY A N 1
ATOM 833 C CA . GLY A 1 103 ? 2.837 -13.631 3.936 1.00 41.97 103 GLY A CA 1
ATOM 834 C C . GLY A 1 103 ? 1.326 -13.739 3.728 1.00 41.97 103 GLY A C 1
ATOM 835 O O . GLY A 1 103 ? 0.723 -12.864 3.113 1.00 41.97 103 GLY A O 1
ATOM 836 N N . THR A 1 104 ? 0.698 -14.798 4.243 1.00 32.72 104 THR A N 1
ATOM 837 C CA . THR A 1 104 ? -0.771 -14.894 4.294 1.00 32.72 104 THR A CA 1
ATOM 838 C C . THR A 1 104 ? -1.227 -14.434 5.675 1.00 32.72 104 THR A C 1
ATOM 840 O O . THR A 1 104 ? -0.876 -15.068 6.671 1.00 32.72 104 THR A O 1
ATOM 843 N N . ILE A 1 105 ? -2.007 -13.350 5.761 1.00 32.53 105 ILE A N 1
ATOM 844 C CA . ILE A 1 105 ? -2.702 -12.997 7.007 1.00 32.53 105 ILE A CA 1
ATOM 845 C C . ILE A 1 105 ? -3.792 -14.054 7.196 1.00 32.53 105 ILE A C 1
ATOM 847 O O . ILE A 1 105 ? -4.823 -14.030 6.525 1.00 32.53 105 ILE A O 1
ATOM 851 N N . THR A 1 106 ? -3.518 -15.044 8.042 1.00 28.23 106 THR A N 1
ATOM 852 C CA . THR A 1 106 ? -4.508 -16.062 8.399 1.00 28.23 106 THR A CA 1
ATOM 853 C C . THR A 1 106 ? -5.379 -15.468 9.503 1.00 28.23 106 THR A C 1
ATOM 855 O O . THR A 1 106 ? -4.848 -14.964 10.491 1.00 28.23 106 THR A O 1
ATOM 858 N N . LYS A 1 107 ? -6.689 -15.441 9.252 1.00 28.97 107 LYS A N 1
ATOM 859 C CA . LYS A 1 107 ? -7.725 -14.833 10.093 1.00 28.97 107 LYS A CA 1
ATOM 860 C C . LYS A 1 107 ? -7.851 -15.499 11.461 1.00 28.97 107 LYS A C 1
ATOM 862 O O . LYS A 1 107 ? -7.690 -16.738 11.515 1.00 28.97 107 LYS A O 1
#

Sequence (107 aa):
MSKKLSSEEVNKIKIMFPAIPEDYFDFMRNIGWGNFSNSLMLYSAPVNPDEIYGDDYPDDISRILIFGDDFNGRCFGWDPSNKFYIGEIDPILPSRSKSIERGTITK

pLDDT: mean 77.55, std 18.67, range [28.23, 94.12]

InterPro domains:
  IPR037883 Knr4/Smi1-like domain superfamily [SSF160631] (4-88)

Foldseek 3Di:
DFDADDPVLLVVLCVVCVLADPVVNVCRHPVRFQDDPLQKGFASHWDAVCVPQNPQFDPVRRQWTWGIDRVPQWTWTDRSVHHGWGFHGDSPDPPPPGDTDDDDPDD